Protein AF-Q6YXN4-F1 (afdb_monomer_lite)

InterPro domains:
  IPR003687 Photosystem II PsbK [MF_00441] (20-58)
  IPR003687 Photosystem II PsbK [NF002715] (19-58)
  IPR003687 Photosystem II PsbK [PF02533] (18-58)
  IPR003687 Photosystem II PsbK [PTHR35325] (2-58)
  IPR037270 Photosystem II PsbK superfamily [SSF161037] (22-58)

Foldseek 3Di:
DVVVVVVVVVVVVVVVCVVPPQDPPVCNVCVVVVVCVVCVVVVVVVVVVVVCVVVDPD

Radius of gyration: 20.55 Å; chains: 1; bounding box: 67×16×32 Å

Secondary structure (DSSP, 8-state):
-HHHHHHHHHHHHHHHHHHTPPPPGGGGGGHHHHTTGGGHHHHHHHHHHHHHHHT---

Structure (mmCIF, N/CA/C/O backbone):
data_AF-Q6YXN4-F1
#
_entry.id   AF-Q6YXN4-F1
#
loop_
_atom_site.group_PDB
_atom_site.id
_atom_site.type_symbol
_atom_site.label_atom_id
_atom_site.label_alt_id
_atom_site.label_comp_id
_atom_site.label_asym_id
_atom_site.label_entity_id
_atom_site.label_seq_id
_atom_site.pdbx_PDB_ins_code
_atom_site.Cartn_x
_atom_site.Cartn_y
_atom_site.Cartn_z
_atom_site.occupancy
_atom_site.B_iso_or_equiv
_atom_site.auth_seq_id
_atom_site.auth_comp_id
_atom_site.auth_asym_id
_atom_site.auth_atom_id
_atom_site.pdbx_PDB_model_num
ATOM 1 N N . MET A 1 1 ? 42.417 -5.579 7.983 1.00 79.38 1 MET A N 1
ATOM 2 C CA . MET A 1 1 ? 41.550 -4.855 8.941 1.00 79.38 1 MET A CA 1
ATOM 3 C C . MET A 1 1 ? 40.664 -3.823 8.243 1.00 79.38 1 MET A C 1
ATOM 5 O O . MET A 1 1 ? 39.457 -3.957 8.351 1.00 79.38 1 MET A O 1
ATOM 9 N N . LEU A 1 2 ? 41.214 -2.886 7.454 1.00 87.81 2 LEU A N 1
ATOM 10 C CA . LEU A 1 2 ? 40.421 -1.896 6.693 1.00 87.81 2 LEU A CA 1
ATOM 11 C C . LEU A 1 2 ? 39.361 -2.512 5.758 1.00 87.81 2 LEU A C 1
ATOM 13 O O . LEU A 1 2 ? 38.223 -2.065 5.753 1.00 87.81 2 LEU A O 1
ATOM 17 N N . ALA A 1 3 ? 39.697 -3.585 5.030 1.00 89.88 3 ALA A N 1
ATOM 18 C CA . ALA A 1 3 ? 38.744 -4.255 4.135 1.00 89.88 3 ALA A CA 1
ATOM 19 C C . ALA A 1 3 ? 37.498 -4.788 4.867 1.00 89.88 3 ALA A C 1
ATOM 21 O O . ALA A 1 3 ? 36.389 -4.675 4.365 1.00 89.88 3 ALA A O 1
ATOM 22 N N . ILE A 1 4 ? 37.679 -5.319 6.081 1.00 89.88 4 ILE A N 1
ATOM 23 C CA . ILE A 1 4 ? 36.578 -5.820 6.910 1.00 89.88 4 ILE A CA 1
ATOM 24 C C . ILE A 1 4 ? 35.686 -4.654 7.361 1.00 89.88 4 ILE A C 1
ATOM 26 O O . ILE A 1 4 ? 34.469 -4.768 7.297 1.00 89.88 4 ILE A O 1
ATOM 30 N N . PHE A 1 5 ? 36.275 -3.519 7.757 1.00 87.94 5 PHE A N 1
ATOM 31 C CA . PHE A 1 5 ? 35.523 -2.318 8.135 1.00 87.94 5 PHE A CA 1
ATOM 32 C C . PHE A 1 5 ? 34.659 -1.781 6.982 1.00 87.94 5 PHE A C 1
ATOM 34 O O . PHE A 1 5 ? 33.479 -1.511 7.189 1.00 87.94 5 PHE A O 1
ATOM 41 N N . ASN A 1 6 ? 35.211 -1.703 5.766 1.00 89.50 6 ASN A N 1
ATOM 42 C CA . ASN A 1 6 ? 34.464 -1.254 4.586 1.00 89.50 6 ASN A CA 1
ATOM 43 C C . ASN A 1 6 ? 33.279 -2.176 4.276 1.00 89.50 6 ASN A C 1
ATOM 45 O O . ASN A 1 6 ? 32.181 -1.688 4.050 1.00 89.50 6 ASN A O 1
ATOM 49 N N . ILE A 1 7 ? 33.467 -3.499 4.366 1.00 87.94 7 ILE A N 1
ATOM 50 C CA . ILE A 1 7 ? 32.377 -4.465 4.169 1.00 87.94 7 ILE A CA 1
ATOM 51 C C . ILE A 1 7 ? 31.251 -4.226 5.184 1.00 87.94 7 ILE A C 1
ATOM 53 O O . ILE A 1 7 ? 30.082 -4.243 4.807 1.00 87.94 7 ILE A O 1
ATOM 57 N N . TYR A 1 8 ? 31.560 -3.981 6.461 1.00 86.56 8 TYR A N 1
ATOM 58 C CA . TYR A 1 8 ? 30.524 -3.673 7.456 1.00 86.56 8 TYR A CA 1
ATOM 59 C C . TYR A 1 8 ? 29.774 -2.375 7.138 1.00 86.56 8 TYR A C 1
ATOM 61 O O . TYR A 1 8 ? 28.551 -2.336 7.276 1.00 86.56 8 TYR A O 1
ATOM 69 N N . LEU A 1 9 ? 30.487 -1.337 6.695 1.00 82.25 9 LEU A N 1
ATOM 70 C CA . LEU A 1 9 ? 29.890 -0.056 6.320 1.00 82.25 9 LEU A CA 1
ATOM 71 C C . LEU A 1 9 ? 28.989 -0.187 5.083 1.00 82.25 9 LEU A C 1
ATOM 73 O O . LEU A 1 9 ? 27.860 0.301 5.105 1.00 82.25 9 LEU A O 1
ATOM 77 N N . ASP A 1 10 ? 29.438 -0.912 4.059 1.00 82.69 10 ASP A N 1
ATOM 78 C CA . ASP A 1 10 ? 28.653 -1.185 2.852 1.00 82.69 10 ASP A CA 1
ATOM 79 C C . ASP A 1 10 ? 27.396 -1.999 3.172 1.00 82.69 10 ASP A C 1
ATOM 81 O O . ASP A 1 10 ? 26.317 -1.681 2.682 1.00 82.69 10 ASP A O 1
ATOM 85 N N . ASN A 1 11 ? 27.491 -3.009 4.044 1.00 79.62 11 ASN A N 1
ATOM 86 C CA . ASN A 1 11 ? 26.323 -3.783 4.476 1.00 79.62 11 ASN A CA 1
ATOM 87 C C . ASN A 1 11 ? 25.339 -2.932 5.290 1.00 79.62 11 ASN A C 1
ATOM 89 O O . ASN A 1 11 ? 24.129 -3.042 5.095 1.00 79.62 11 ASN A O 1
ATOM 93 N N . ALA A 1 12 ? 25.832 -2.062 6.175 1.00 77.56 12 ALA A N 1
ATOM 94 C CA . ALA A 1 12 ? 24.981 -1.137 6.920 1.00 77.56 12 ALA A CA 1
ATOM 95 C C . ALA A 1 12 ? 24.257 -0.161 5.977 1.00 77.56 12 ALA A C 1
ATOM 97 O O . ALA A 1 12 ? 23.065 0.101 6.146 1.00 77.56 12 ALA A O 1
ATOM 98 N N . PHE A 1 13 ? 24.948 0.345 4.952 1.00 73.25 13 PHE A N 1
ATOM 99 C CA . PHE A 1 13 ? 24.336 1.209 3.947 1.00 73.25 13 PHE A CA 1
ATOM 100 C C . PHE A 1 13 ? 23.369 0.445 3.036 1.00 73.25 13 PHE A C 1
ATOM 102 O O . PHE A 1 13 ? 22.292 0.953 2.752 1.00 73.25 13 PHE A O 1
ATOM 109 N N . HIS A 1 14 ? 23.687 -0.792 2.648 1.00 70.38 14 HIS A N 1
ATOM 110 C CA . HIS A 1 14 ? 22.797 -1.657 1.871 1.00 70.38 14 HIS A CA 1
ATOM 111 C C . HIS A 1 14 ? 21.490 -1.936 2.626 1.00 70.38 14 HIS A C 1
ATOM 113 O O . HIS A 1 14 ? 20.416 -1.825 2.044 1.00 70.38 14 HIS A O 1
ATOM 119 N N . LEU A 1 15 ? 21.552 -2.207 3.936 1.00 67.75 15 LEU A N 1
ATOM 120 C CA . LEU A 1 15 ? 20.355 -2.373 4.770 1.00 67.75 15 LEU A CA 1
ATOM 121 C C . LEU A 1 15 ? 19.503 -1.097 4.840 1.00 67.75 15 LEU A C 1
ATOM 123 O O . LEU A 1 15 ? 18.281 -1.185 4.744 1.00 67.75 15 LEU A O 1
ATOM 127 N N . ASN A 1 16 ? 20.127 0.081 4.950 1.00 65.44 16 ASN A N 1
ATOM 128 C CA . ASN A 1 16 ? 19.405 1.358 4.898 1.00 65.44 16 ASN A CA 1
ATOM 129 C C . ASN A 1 16 ? 18.829 1.643 3.499 1.00 65.44 16 ASN A C 1
ATOM 131 O O . ASN A 1 16 ? 17.713 2.141 3.377 1.00 65.44 16 ASN A O 1
ATOM 135 N N . GLY A 1 17 ? 19.567 1.295 2.443 1.00 61.41 17 GLY A N 1
ATOM 136 C CA . GLY A 1 17 ? 19.173 1.481 1.049 1.00 61.41 17 GLY A CA 1
ATOM 137 C C . GLY A 1 17 ? 18.005 0.595 0.625 1.00 61.41 17 GLY A C 1
ATOM 138 O O . GLY A 1 17 ? 17.206 1.027 -0.196 1.00 61.41 17 GLY A O 1
ATOM 139 N N . ILE A 1 18 ? 17.835 -0.594 1.220 1.00 61.69 18 ILE A N 1
ATOM 140 C CA . ILE A 1 18 ? 16.649 -1.439 0.980 1.00 61.69 18 ILE A CA 1
ATOM 141 C C . ILE A 1 18 ? 15.355 -0.688 1.338 1.00 61.69 18 ILE A C 1
ATOM 143 O O . ILE A 1 18 ? 14.340 -0.886 0.675 1.00 61.69 18 ILE A O 1
ATOM 147 N N . ILE A 1 19 ? 15.385 0.194 2.344 1.00 64.50 19 ILE A N 1
ATOM 148 C CA . ILE A 1 19 ? 14.209 0.978 2.752 1.00 64.50 19 ILE A CA 1
ATOM 149 C C . ILE A 1 19 ? 13.902 2.093 1.736 1.00 64.50 19 ILE A C 1
ATOM 151 O O . ILE A 1 19 ? 12.750 2.496 1.608 1.00 64.50 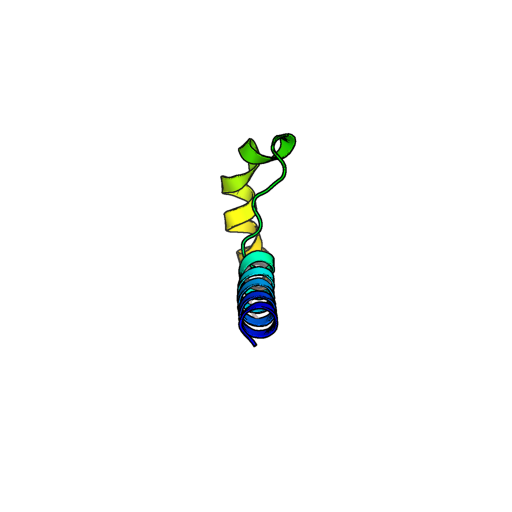19 ILE A O 1
ATOM 155 N N . LEU A 1 20 ? 14.905 2.579 0.996 1.00 67.94 20 LEU A N 1
ATOM 156 C CA . LEU A 1 20 ? 14.786 3.755 0.129 1.00 67.94 20 LEU A CA 1
ATOM 157 C C . LEU A 1 20 ? 15.526 3.556 -1.204 1.00 67.94 20 LEU A C 1
ATOM 159 O O . LEU A 1 20 ? 16.381 4.349 -1.604 1.00 67.94 20 LEU A O 1
ATOM 163 N N . ALA A 1 21 ? 15.228 2.449 -1.885 1.00 77.12 21 ALA A N 1
ATOM 164 C CA . ALA A 1 21 ? 15.771 2.174 -3.207 1.00 77.12 21 ALA A CA 1
ATOM 165 C C . ALA A 1 21 ? 15.128 3.108 -4.242 1.00 77.12 21 ALA A C 1
ATOM 167 O O . ALA A 1 21 ? 13.912 3.294 -4.256 1.00 77.12 21 ALA A O 1
ATOM 168 N N . LYS A 1 22 ? 15.942 3.672 -5.142 1.00 81.12 22 LYS A N 1
ATOM 169 C CA . LYS A 1 22 ? 15.429 4.438 -6.282 1.00 81.12 22 LYS A CA 1
ATOM 170 C C . LYS A 1 22 ? 14.717 3.491 -7.252 1.00 81.12 22 LYS A C 1
ATOM 172 O O . LYS A 1 22 ? 15.216 2.396 -7.524 1.00 81.12 22 LYS A O 1
ATOM 177 N N . LEU A 1 23 ? 13.581 3.922 -7.796 1.00 86.75 23 LEU A N 1
ATOM 178 C CA . LEU A 1 23 ? 12.905 3.186 -8.861 1.00 86.75 23 LEU A CA 1
ATOM 179 C C . LEU A 1 23 ? 13.814 3.056 -10.100 1.00 86.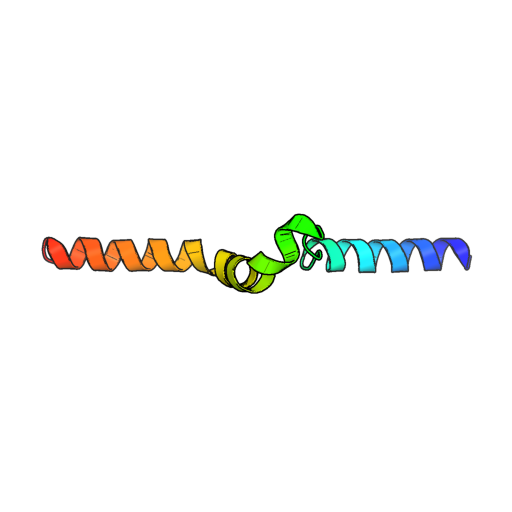75 23 LEU A C 1
ATOM 181 O O . LEU A 1 23 ? 14.665 3.920 -10.339 1.00 86.75 23 LEU A O 1
ATOM 185 N N . PRO A 1 24 ? 13.644 2.004 -10.924 1.00 90.75 24 PRO A N 1
ATOM 186 C CA . PRO A 1 24 ? 14.291 1.943 -12.230 1.00 90.75 24 PRO A CA 1
ATOM 187 C C . PRO A 1 24 ? 13.905 3.155 -13.086 1.00 90.75 24 PRO A C 1
ATOM 189 O O . PRO A 1 24 ? 12.790 3.659 -12.970 1.00 90.75 24 PRO A O 1
ATOM 192 N N . GLU A 1 25 ? 14.782 3.565 -14.005 1.00 90.38 25 GLU A N 1
ATOM 193 C CA . GLU A 1 25 ? 14.601 4.784 -14.815 1.00 90.38 25 GLU A CA 1
ATOM 194 C C . GLU A 1 25 ? 13.244 4.842 -15.541 1.00 90.38 25 GLU A C 1
ATOM 196 O O . GLU A 1 25 ? 12.598 5.883 -15.582 1.00 90.38 25 GLU A O 1
ATOM 201 N N . ALA A 1 26 ? 12.744 3.703 -16.032 1.00 95.44 26 ALA A N 1
ATOM 202 C CA . ALA A 1 26 ? 11.441 3.620 -16.698 1.00 95.44 26 ALA A CA 1
ATOM 203 C C . ALA A 1 26 ? 10.244 3.971 -15.790 1.00 95.44 26 ALA A C 1
ATOM 205 O O . ALA A 1 26 ? 9.175 4.316 -16.292 1.00 95.44 26 ALA A O 1
ATOM 206 N N . TYR A 1 27 ? 10.411 3.876 -14.469 1.00 94.38 27 TYR A N 1
ATOM 207 C CA . TYR A 1 27 ? 9.367 4.127 -13.478 1.00 94.38 27 TYR A CA 1
ATOM 208 C C . TYR A 1 27 ? 9.599 5.398 -12.660 1.00 94.38 27 TYR A C 1
ATOM 210 O O . TYR A 1 27 ? 8.767 5.706 -11.814 1.00 94.38 27 TYR A O 1
ATOM 218 N N . ALA A 1 28 ? 10.656 6.170 -12.936 1.00 92.81 28 ALA A N 1
ATOM 219 C CA . ALA A 1 28 ? 10.968 7.396 -12.195 1.00 92.81 28 ALA A CA 1
ATOM 220 C C . ALA A 1 28 ? 9.824 8.433 -12.227 1.00 92.81 28 ALA A C 1
ATOM 222 O O . ALA A 1 28 ? 9.634 9.192 -11.283 1.00 92.81 28 ALA A O 1
ATOM 223 N N . ILE A 1 29 ? 8.992 8.436 -13.277 1.00 95.75 29 ILE A N 1
ATOM 224 C CA . ILE A 1 29 ? 7.788 9.285 -13.349 1.00 95.75 29 ILE A CA 1
ATOM 225 C C . ILE A 1 29 ? 6.736 8.941 -12.278 1.00 95.75 29 ILE A C 1
ATOM 227 O O . ILE A 1 29 ? 5.913 9.784 -11.924 1.00 95.75 29 ILE A O 1
ATOM 231 N N . PHE A 1 30 ? 6.761 7.716 -11.750 1.00 95.75 30 PHE A N 1
ATOM 232 C CA . PHE A 1 30 ? 5.859 7.248 -10.702 1.00 95.75 30 PHE A CA 1
ATOM 233 C C . PHE A 1 30 ? 6.434 7.422 -9.292 1.00 95.75 30 PHE A C 1
ATOM 235 O O . PHE A 1 30 ? 5.721 7.084 -8.346 1.00 95.75 30 PHE A O 1
ATOM 242 N N . ASP A 1 31 ? 7.649 7.976 -9.138 1.00 91.75 31 ASP A N 1
ATOM 243 C CA . ASP A 1 31 ? 8.255 8.288 -7.830 1.00 91.75 31 ASP A CA 1
ATOM 244 C C . ASP A 1 31 ? 7.222 8.965 -6.890 1.00 91.75 31 ASP A C 1
ATOM 246 O O . ASP A 1 31 ? 6.969 8.425 -5.810 1.00 91.75 31 ASP A O 1
ATOM 250 N N . PRO A 1 32 ? 6.469 10.013 -7.314 1.00 93.25 32 PRO A N 1
ATOM 251 C CA . PRO A 1 32 ? 5.492 10.665 -6.434 1.00 93.25 32 PRO A CA 1
ATOM 252 C C . PRO A 1 32 ? 4.325 9.775 -5.977 1.00 93.25 32 PRO A C 1
ATOM 254 O O . PRO A 1 32 ? 3.720 10.040 -4.942 1.00 93.25 32 PRO A O 1
ATOM 257 N N . ILE A 1 33 ? 3.955 8.745 -6.747 1.00 95.06 33 ILE A N 1
ATOM 258 C CA . ILE A 1 33 ? 2.879 7.807 -6.380 1.00 95.06 33 ILE A CA 1
ATOM 259 C C . ILE A 1 33 ? 3.419 6.752 -5.416 1.00 95.06 33 ILE A C 1
ATOM 261 O O . ILE A 1 33 ? 2.746 6.396 -4.445 1.00 95.06 33 ILE A O 1
ATOM 265 N N . VAL A 1 34 ? 4.631 6.259 -5.679 1.00 91.94 34 VAL A N 1
ATOM 266 C CA . VAL A 1 34 ? 5.295 5.248 -4.853 1.00 91.94 34 VAL A CA 1
ATOM 267 C C . VAL A 1 34 ? 5.522 5.765 -3.436 1.00 91.94 34 VAL A C 1
ATOM 269 O O . VAL A 1 34 ? 5.268 5.021 -2.487 1.00 91.94 34 VAL A O 1
ATOM 272 N N . ASP A 1 35 ? 5.860 7.046 -3.292 1.00 90.31 35 ASP A N 1
ATOM 273 C CA . ASP A 1 35 ? 6.019 7.716 -1.996 1.00 90.31 35 ASP A CA 1
ATOM 274 C C . ASP A 1 35 ? 4.746 7.678 -1.128 1.00 90.31 35 ASP A C 1
ATOM 276 O O . ASP A 1 35 ? 4.822 7.704 0.102 1.00 90.31 35 ASP A O 1
ATOM 280 N N . VAL A 1 36 ? 3.560 7.571 -1.741 1.00 92.25 36 VAL A N 1
ATOM 281 C CA . VAL A 1 36 ? 2.270 7.511 -1.033 1.00 92.25 36 VAL A CA 1
ATOM 282 C C . VAL A 1 36 ? 1.874 6.070 -0.697 1.00 92.25 36 VAL A C 1
ATOM 284 O O . VAL A 1 36 ? 1.143 5.851 0.266 1.00 92.25 36 VAL A O 1
ATOM 287 N N . MET A 1 37 ? 2.362 5.055 -1.420 1.00 93.69 37 MET A N 1
ATOM 288 C CA . MET A 1 37 ? 1.941 3.655 -1.223 1.00 93.69 37 MET A CA 1
ATOM 289 C C . MET A 1 37 ? 2.058 3.129 0.222 1.00 93.69 37 MET A C 1
ATOM 291 O O . MET A 1 37 ? 1.158 2.395 0.642 1.00 93.69 37 MET A O 1
ATOM 295 N N . PRO A 1 38 ? 3.071 3.498 1.033 1.00 91.75 38 PRO A N 1
ATOM 296 C CA . PRO A 1 38 ? 3.157 3.044 2.422 1.00 91.75 38 PRO A CA 1
ATOM 297 C C . PRO A 1 38 ? 1.946 3.406 3.301 1.00 91.75 38 PRO A C 1
ATOM 299 O O . PRO A 1 38 ? 1.723 2.741 4.312 1.00 91.75 38 PRO A O 1
ATOM 302 N N . ILE A 1 39 ? 1.132 4.408 2.934 1.00 94.62 39 ILE A N 1
ATOM 303 C CA . ILE A 1 39 ? -0.069 4.796 3.700 1.00 94.62 39 ILE A CA 1
ATOM 304 C C . ILE A 1 39 ? -1.296 3.918 3.409 1.00 94.62 39 ILE A C 1
ATOM 306 O O . ILE A 1 39 ? -2.286 3.976 4.142 1.00 94.62 39 ILE A O 1
ATOM 310 N N . ILE A 1 40 ? -1.252 3.084 2.363 1.00 96.44 40 ILE A N 1
ATOM 311 C CA . ILE A 1 40 ? -2.390 2.269 1.906 1.00 96.44 40 ILE A CA 1
ATOM 312 C C . ILE A 1 40 ? -3.022 1.424 3.035 1.00 96.44 40 ILE A C 1
ATOM 314 O O . ILE A 1 40 ? -4.253 1.401 3.125 1.00 96.44 40 ILE A O 1
ATOM 318 N N . PRO A 1 41 ? -2.267 0.778 3.948 1.00 96.94 41 PRO A N 1
ATOM 319 C CA . PRO A 1 41 ? -2.874 0.040 5.058 1.00 96.94 41 PRO A CA 1
ATOM 320 C C . PRO A 1 41 ? -3.751 0.911 5.972 1.00 96.94 41 PRO A C 1
ATOM 322 O O . PRO A 1 41 ? -4.830 0.484 6.386 1.00 96.94 41 PRO A O 1
ATOM 325 N N . VAL A 1 42 ? -3.336 2.153 6.243 1.00 97.56 42 VAL A N 1
ATOM 326 C CA . VAL A 1 42 ? -4.118 3.110 7.046 1.00 97.56 42 VAL A CA 1
ATOM 327 C C . VAL A 1 42 ? -5.370 3.544 6.291 1.00 97.56 42 VAL A C 1
ATOM 329 O O . VAL A 1 42 ? -6.445 3.633 6.881 1.00 97.56 42 VAL A O 1
ATOM 332 N N . PHE A 1 43 ? -5.263 3.754 4.977 1.00 97.31 43 PHE A N 1
ATOM 333 C CA . PHE A 1 43 ? -6.418 4.062 4.136 1.00 97.31 43 PHE A CA 1
ATOM 334 C C . PHE A 1 43 ? -7.506 2.979 4.236 1.00 97.31 43 PHE A C 1
ATOM 336 O O . PHE A 1 43 ? -8.668 3.305 4.476 1.00 97.31 43 PHE A O 1
ATOM 343 N N . PHE A 1 44 ? -7.148 1.695 4.133 1.00 97.62 44 PHE A N 1
ATOM 344 C CA . PHE A 1 44 ? -8.125 0.603 4.255 1.00 97.62 44 PHE A CA 1
ATOM 345 C C . PHE A 1 44 ? -8.697 0.455 5.666 1.00 97.62 44 PHE A C 1
ATOM 347 O O . PHE A 1 44 ? -9.878 0.138 5.819 1.00 97.62 44 PHE A O 1
ATOM 354 N N . PHE A 1 45 ? -7.898 0.734 6.696 1.00 96.94 45 PHE A N 1
ATOM 355 C CA . PHE A 1 45 ? -8.401 0.815 8.065 1.00 96.94 45 PHE A CA 1
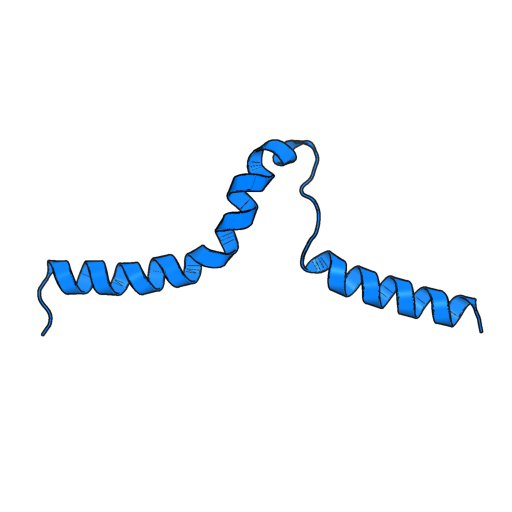ATOM 356 C C . PHE A 1 45 ? -9.484 1.896 8.202 1.00 96.94 45 PHE A C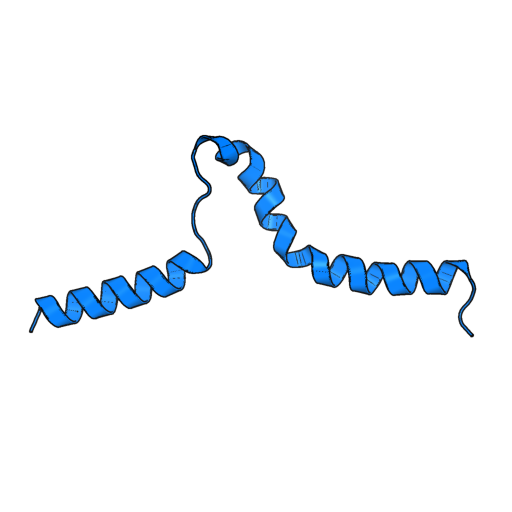 1
ATOM 358 O O . PHE A 1 45 ? -10.556 1.631 8.740 1.00 96.94 45 PHE A O 1
ATOM 365 N N . LEU A 1 46 ? -9.253 3.092 7.652 1.00 97.75 46 LEU A N 1
ATOM 366 C CA . LEU A 1 46 ? -10.241 4.177 7.660 1.00 97.75 46 LEU A CA 1
ATOM 367 C C . LEU A 1 46 ? -11.473 3.853 6.807 1.00 97.75 46 LEU A C 1
ATOM 369 O O . LEU A 1 46 ? -12.597 4.179 7.195 1.00 97.75 46 LEU A O 1
ATOM 373 N N . LEU A 1 47 ? -11.289 3.157 5.685 1.00 97.31 47 LEU A N 1
ATOM 374 C CA . LEU A 1 47 ? -12.387 2.708 4.833 1.00 97.31 47 LEU A CA 1
ATOM 375 C C . LEU A 1 47 ? -13.368 1.795 5.587 1.00 97.31 47 LEU A C 1
ATOM 377 O O . LEU A 1 47 ? -14.568 1.853 5.326 1.00 97.31 47 LEU A O 1
ATOM 381 N N . ALA A 1 48 ? -12.901 1.015 6.568 1.00 96.56 48 ALA A N 1
ATOM 382 C CA . ALA A 1 48 ? -13.779 0.209 7.416 1.00 96.56 48 ALA A CA 1
ATOM 383 C C . ALA A 1 48 ? -14.750 1.069 8.250 1.00 96.56 48 ALA A C 1
ATOM 385 O O . ALA A 1 48 ? -15.909 0.688 8.422 1.00 96.56 48 ALA A O 1
ATOM 386 N N . PHE A 1 49 ? -14.327 2.251 8.712 1.00 96.94 49 PHE A N 1
ATOM 387 C CA . PHE A 1 49 ? -15.209 3.194 9.413 1.00 96.94 49 PHE A CA 1
ATOM 388 C C . PHE A 1 49 ? -16.178 3.885 8.465 1.00 96.94 49 PHE A C 1
ATOM 390 O O . PHE A 1 49 ? -17.342 4.057 8.815 1.00 96.94 49 PHE A O 1
ATOM 397 N N . VAL A 1 50 ? -15.727 4.233 7.256 1.00 96.50 50 VAL A N 1
ATOM 398 C CA . VAL A 1 50 ? -16.613 4.754 6.202 1.00 96.50 50 VAL A CA 1
ATOM 399 C C . VAL A 1 50 ? -17.701 3.729 5.878 1.00 96.50 50 VAL A C 1
ATOM 401 O O . VAL A 1 50 ? -18.872 4.078 5.744 1.00 96.50 50 VAL A O 1
ATOM 404 N N . TRP A 1 51 ? -17.329 2.452 5.815 1.00 95.88 51 TRP A N 1
ATOM 405 C CA . TRP A 1 51 ? -18.273 1.365 5.609 1.00 95.88 51 TRP A CA 1
ATOM 406 C C . TRP A 1 51 ? -19.227 1.174 6.796 1.00 95.88 51 TRP A C 1
ATOM 408 O O . TRP A 1 51 ? -20.430 1.073 6.585 1.00 95.88 51 TRP A O 1
ATOM 418 N N . GLN A 1 52 ? -18.744 1.182 8.043 1.00 97.31 52 GLN A N 1
ATOM 419 C CA . GLN A 1 52 ? -19.640 1.119 9.208 1.00 97.31 52 GLN A CA 1
ATOM 420 C C . GLN A 1 52 ? -20.588 2.323 9.283 1.00 97.31 52 GLN A C 1
ATOM 422 O O . GLN A 1 52 ? -21.764 2.161 9.601 1.00 97.31 52 GLN A O 1
ATOM 427 N N . ALA A 1 53 ? -20.125 3.512 8.902 1.00 96.56 53 ALA A N 1
ATOM 428 C CA . ALA A 1 53 ? -20.961 4.703 8.854 1.00 96.56 53 ALA A CA 1
ATOM 429 C C . ALA A 1 53 ? -22.089 4.604 7.808 1.00 96.56 53 ALA A C 1
ATOM 431 O O . ALA A 1 53 ? -23.154 5.179 8.025 1.00 96.56 53 ALA A O 1
ATOM 432 N N . SER A 1 54 ? -21.905 3.863 6.705 1.00 96.56 54 SER A N 1
ATOM 433 C CA . SER A 1 54 ? -22.928 3.733 5.652 1.00 96.56 54 SER A CA 1
ATOM 434 C C . SER A 1 54 ? -24.093 2.810 6.024 1.00 96.56 54 SER A C 1
ATOM 436 O O . SER A 1 54 ? -25.178 2.946 5.462 1.00 96.56 54 SER A O 1
ATOM 438 N N . VAL A 1 55 ? -23.894 1.904 6.988 1.00 96.12 55 VAL A N 1
ATOM 439 C CA . VAL A 1 55 ? -24.923 0.965 7.478 1.00 96.12 55 VAL A CA 1
ATOM 440 C C . VAL A 1 55 ? -25.382 1.247 8.912 1.00 96.12 55 VAL A C 1
ATOM 442 O O . VAL A 1 55 ? -26.111 0.436 9.480 1.00 96.12 55 VAL A O 1
ATOM 445 N N . SER A 1 56 ? -25.005 2.402 9.470 1.00 92.69 56 SER A N 1
ATOM 446 C CA . SER A 1 56 ? -25.161 2.762 10.884 1.00 92.69 56 SER A CA 1
ATOM 447 C C . SER A 1 56 ? -24.287 1.931 11.833 1.00 92.69 56 SER A C 1
ATOM 449 O O . SER A 1 56 ? -24.079 0.729 11.654 1.00 92.69 56 SER A O 1
ATOM 451 N N . PHE 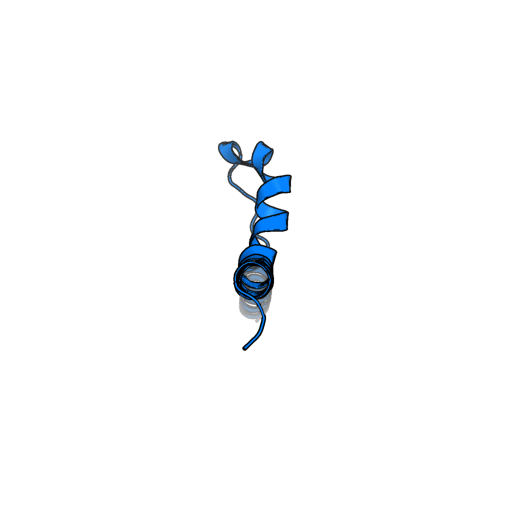A 1 57 ? -23.801 2.586 12.886 1.00 91.06 57 PHE A N 1
ATOM 452 C CA . PHE A 1 57 ? -23.094 1.918 13.973 1.00 91.06 57 PHE A CA 1
ATOM 453 C C . PHE A 1 57 ? -24.111 1.178 14.842 1.00 91.06 57 PHE A C 1
ATOM 455 O O . PHE A 1 57 ? -25.048 1.784 15.365 1.00 91.06 57 PHE A O 1
ATOM 462 N N . ARG A 1 58 ? -23.920 -0.134 14.959 1.00 83.06 58 ARG A N 1
ATOM 463 C CA . ARG A 1 58 ? -24.691 -1.023 15.830 1.00 83.06 58 ARG A CA 1
ATOM 464 C C . ARG A 1 58 ? -23.837 -1.515 16.986 1.00 83.06 58 ARG A C 1
ATOM 466 O O . ARG A 1 58 ? -22.622 -1.709 16.757 1.00 83.06 58 ARG A O 1
#

pLDDT: 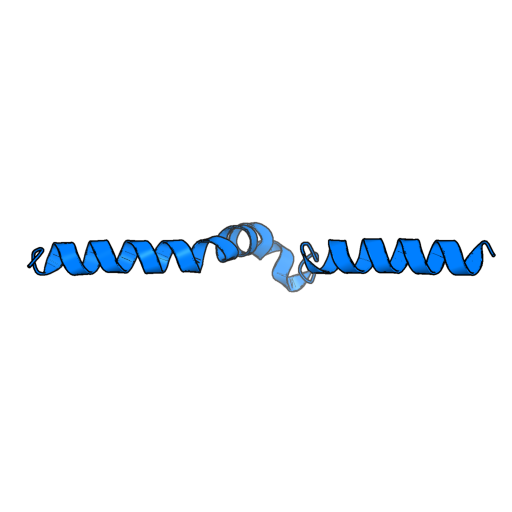mean 88.02, std 10.25, range [61.41, 97.75]

Organism: Physcomitrium patens (NCBI:txid3218)

Sequence (58 aa):
MLAIFNIYLDNAFHLNGIILAKLPEAYAIFDPIVDVMPIIPVFFFLLAFVWQASVSFR